Protein AF-A0A452ZAL5-F1 (afdb_monomer)

Nearest PDB structures (foldseek):
  8s09-assembly1_C  TM=8.452E-01  e=5.138E-05  Homo sapiens
  8s0d-assembly1_4  TM=8.419E-01  e=4.332E-05  Homo sapiens
  8q6p-assembly1_4  TM=7.935E-01  e=5.439E-05  Xenopus laevis
  8w0f-assembly1_C  TM=7.880E-01  e=1.514E-04  Homo sapiens
  7pmk-assembly1_2  TM=7.334E-01  e=9.606E-05  Saccharomyces cerevisiae

Mean predicted aligned error: 14.28 Å

Structure (mmCIF, N/CA/C/O backbone):
data_AF-A0A452ZAL5-F1
#
_entry.id   AF-A0A452ZAL5-F1
#
loop_
_atom_site.group_PDB
_atom_site.id
_atom_site.type_symbol
_atom_site.label_atom_id
_atom_site.label_alt_id
_atom_site.label_comp_id
_atom_site.label_asym_id
_atom_site.label_entity_id
_atom_site.label_seq_id
_atom_site.pdbx_PDB_ins_code
_atom_site.Cartn_x
_atom_site.Cartn_y
_atom_site.Cartn_z
_atom_site.occupancy
_atom_site.B_iso_or_equiv
_atom_site.auth_seq_id
_atom_site.auth_comp_id
_atom_site.auth_asym_id
_atom_site.auth_atom_id
_atom_site.pdbx_PDB_model_num
ATOM 1 N N . PRO A 1 1 ? 43.430 -22.433 17.961 1.00 34.75 1 PRO A N 1
ATOM 2 C CA . PRO A 1 1 ? 42.795 -21.387 17.124 1.00 34.75 1 PRO A CA 1
ATOM 3 C C . PRO A 1 1 ? 41.267 -21.477 17.227 1.00 34.75 1 PRO A C 1
ATOM 5 O O . PRO A 1 1 ? 40.642 -22.329 16.605 1.00 34.75 1 PRO A O 1
ATOM 8 N N . GLN A 1 2 ? 40.691 -20.657 18.104 1.00 31.36 2 GLN A N 1
ATOM 9 C CA . GLN A 1 2 ? 39.247 -20.532 18.281 1.00 31.36 2 GLN A CA 1
ATOM 10 C C . GLN A 1 2 ? 38.710 -19.639 17.156 1.00 31.36 2 GLN A C 1
ATOM 12 O O . GLN A 1 2 ? 39.003 -18.446 17.121 1.00 31.36 2 GLN A O 1
ATOM 17 N N . PHE A 1 3 ? 37.973 -20.221 16.208 1.00 30.47 3 PHE A N 1
ATOM 18 C CA . PHE A 1 3 ? 37.238 -19.456 15.204 1.00 30.47 3 PHE A CA 1
ATOM 19 C C . PHE A 1 3 ? 35.949 -18.934 15.841 1.00 30.47 3 PHE A C 1
ATOM 21 O O . PHE A 1 3 ? 34.964 -19.654 15.984 1.00 30.47 3 PHE A O 1
ATOM 28 N N . ASN A 1 4 ? 35.989 -17.672 16.262 1.00 35.06 4 ASN A N 1
ATOM 29 C CA . ASN A 1 4 ? 34.835 -16.918 16.727 1.00 35.06 4 ASN A CA 1
ATOM 30 C C . ASN A 1 4 ? 33.986 -16.501 15.512 1.00 35.06 4 ASN A C 1
ATOM 32 O O . ASN A 1 4 ? 34.175 -15.429 14.942 1.00 35.06 4 ASN A O 1
ATOM 36 N N . GLY A 1 5 ? 33.093 -17.388 15.075 1.00 33.12 5 GLY A N 1
ATOM 37 C CA . GLY A 1 5 ? 32.142 -17.158 13.987 1.00 33.12 5 GLY A CA 1
ATOM 38 C C . GLY A 1 5 ? 30.848 -16.510 14.471 1.00 33.12 5 GLY A C 1
ATOM 39 O O . GLY A 1 5 ? 29.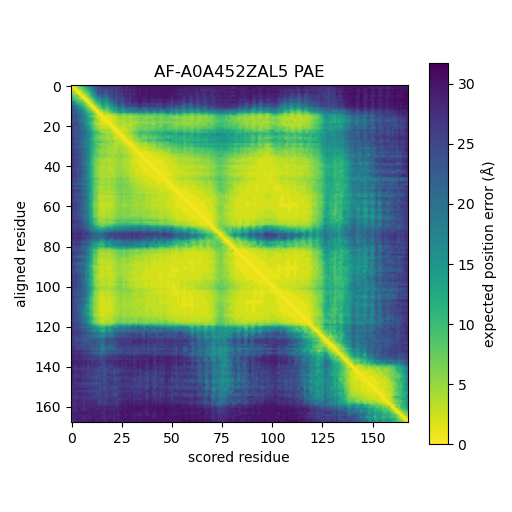773 -17.060 14.257 1.00 33.12 5 GLY A O 1
ATOM 40 N N . SER A 1 6 ? 30.938 -15.350 15.127 1.00 33.44 6 SER A N 1
ATOM 41 C CA . SER A 1 6 ? 29.786 -14.462 15.315 1.00 33.44 6 SER A CA 1
ATOM 42 C C . SER A 1 6 ? 29.477 -13.782 13.979 1.00 33.44 6 SER A C 1
ATOM 44 O O . SER A 1 6 ? 29.845 -12.631 13.742 1.00 33.44 6 SER A O 1
ATOM 46 N N . MET A 1 7 ? 28.839 -14.510 13.062 1.00 31.98 7 MET A N 1
ATOM 47 C CA . MET A 1 7 ? 28.130 -13.877 11.957 1.00 31.98 7 MET A CA 1
ATOM 48 C C . MET A 1 7 ? 26.757 -13.503 12.498 1.00 31.98 7 MET A C 1
ATOM 50 O O . MET A 1 7 ? 25.793 -14.259 12.399 1.00 31.98 7 MET A O 1
ATOM 54 N N . GLY A 1 8 ? 26.719 -12.357 13.179 1.00 31.08 8 GLY A N 1
ATOM 55 C CA . GLY A 1 8 ? 25.480 -11.749 13.623 1.00 31.08 8 GLY A CA 1
ATOM 56 C C . GLY A 1 8 ? 24.550 -11.626 12.425 1.00 31.08 8 GLY A C 1
ATOM 57 O O . GLY A 1 8 ? 24.812 -10.855 11.503 1.00 31.08 8 GLY A O 1
ATOM 58 N N . ILE A 1 9 ? 23.465 -12.398 12.441 1.00 40.97 9 ILE A N 1
ATOM 59 C CA . ILE A 1 9 ? 22.262 -12.083 11.684 1.00 40.97 9 ILE A CA 1
ATOM 60 C C . ILE A 1 9 ? 21.795 -10.757 12.277 1.00 40.97 9 ILE A C 1
ATOM 62 O O . ILE A 1 9 ? 21.089 -10.723 13.282 1.00 40.97 9 ILE A O 1
ATOM 66 N N . GLY A 1 10 ? 22.299 -9.658 11.717 1.00 33.78 10 GLY A N 1
ATOM 67 C CA . GLY A 1 10 ? 21.811 -8.323 11.996 1.00 33.78 10 GLY A CA 1
ATOM 68 C C . GLY A 1 10 ? 20.370 -8.280 11.525 1.00 33.78 10 GLY A C 1
ATOM 69 O O . GLY A 1 10 ? 20.094 -8.059 10.348 1.00 33.78 10 GLY A O 1
ATOM 70 N N . ILE A 1 11 ? 19.448 -8.580 12.433 1.00 46.91 11 ILE A N 1
ATOM 71 C CA . ILE A 1 11 ? 18.039 -8.278 12.259 1.00 46.91 11 ILE A CA 1
ATOM 72 C C . ILE A 1 11 ? 17.987 -6.752 12.254 1.00 46.91 11 ILE A C 1
ATOM 74 O O . ILE A 1 11 ? 17.995 -6.130 13.311 1.00 46.91 11 ILE A O 1
ATOM 78 N N . ASP A 1 12 ? 18.023 -6.141 11.068 1.00 54.72 12 ASP A N 1
ATOM 79 C CA . ASP A 1 12 ? 17.727 -4.719 10.926 1.00 54.72 12 ASP A CA 1
ATOM 80 C C . ASP A 1 12 ? 16.352 -4.495 11.565 1.00 54.72 12 ASP A C 1
ATOM 82 O O . ASP A 1 12 ? 15.331 -4.938 11.030 1.00 54.72 12 ASP A O 1
ATOM 86 N N . GLU A 1 13 ? 16.308 -3.824 12.719 1.00 56.88 13 GLU A N 1
ATOM 87 C CA . GLU A 1 13 ? 15.061 -3.514 13.438 1.00 56.88 13 GLU A CA 1
ATOM 88 C C . GLU A 1 13 ? 14.077 -2.716 12.561 1.00 56.88 13 GLU A C 1
ATOM 90 O O . GLU A 1 13 ? 12.873 -2.698 12.806 1.00 56.88 13 GLU A O 1
ATOM 95 N N . LYS A 1 14 ? 14.585 -2.093 11.490 1.00 66.00 14 LYS A N 1
ATOM 96 C CA . LYS A 1 14 ? 13.808 -1.346 10.496 1.00 66.00 14 LYS A CA 1
ATOM 97 C C . LYS A 1 14 ? 13.091 -2.232 9.471 1.00 66.00 14 LYS A C 1
ATOM 99 O O . LYS A 1 14 ? 12.101 -1.781 8.889 1.00 66.00 14 LYS A O 1
ATOM 104 N N . LYS A 1 15 ? 13.540 -3.473 9.249 1.00 82.06 15 LYS A N 1
ATOM 105 C CA . LYS A 1 15 ? 12.907 -4.382 8.280 1.00 82.06 15 LYS A CA 1
ATOM 106 C C . LYS A 1 15 ?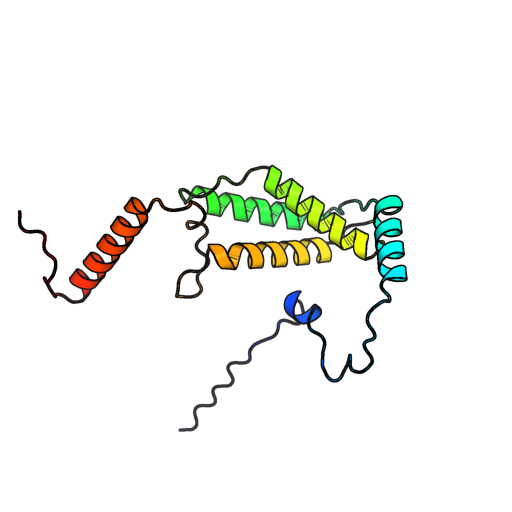 11.505 -4.774 8.733 1.00 82.06 15 LYS A C 1
ATOM 108 O O . LYS A 1 15 ? 11.251 -5.026 9.914 1.00 82.06 15 LYS A O 1
ATOM 113 N N . LEU A 1 16 ? 10.578 -4.812 7.787 1.00 84.94 16 LEU A N 1
ATOM 114 C CA . LEU A 1 16 ? 9.194 -5.212 7.996 1.00 84.94 16 LEU A CA 1
ATOM 115 C C . LEU A 1 16 ? 9.109 -6.635 8.545 1.00 84.94 16 LEU A C 1
ATOM 117 O O . LEU A 1 16 ? 8.360 -6.869 9.490 1.00 84.94 16 LEU A O 1
ATOM 121 N N . ALA A 1 17 ? 9.915 -7.563 8.023 1.00 85.94 17 ALA A N 1
ATOM 122 C CA . ALA A 1 17 ? 9.924 -8.947 8.501 1.00 85.94 17 ALA A CA 1
ATOM 123 C C . ALA A 1 17 ? 10.216 -9.049 10.010 1.00 85.94 17 ALA A C 1
ATOM 125 O O . ALA A 1 17 ? 9.611 -9.861 10.707 1.00 85.94 17 ALA A O 1
ATOM 126 N N . SER A 1 18 ? 11.109 -8.200 10.522 1.00 85.12 18 SER A N 1
ATOM 127 C CA . SER A 1 18 ? 11.446 -8.121 11.945 1.00 85.12 18 SER A CA 1
ATOM 128 C C . SER A 1 18 ? 10.270 -7.600 12.773 1.00 85.12 18 SER A C 1
ATOM 130 O O . SER A 1 18 ? 9.967 -8.160 13.822 1.00 85.12 18 SER A O 1
ATOM 132 N N . ARG A 1 19 ? 9.576 -6.566 12.276 1.00 86.44 19 ARG A N 1
ATOM 133 C CA . ARG A 1 19 ? 8.415 -5.940 12.938 1.00 86.44 19 ARG A CA 1
ATOM 134 C C . ARG A 1 19 ? 7.167 -6.824 12.962 1.00 86.44 19 ARG A C 1
ATOM 136 O O . ARG A 1 19 ? 6.330 -6.653 13.838 1.00 86.44 19 ARG A O 1
ATOM 143 N N . LEU A 1 20 ? 7.025 -7.738 12.002 1.00 85.56 20 LEU A N 1
ATOM 144 C CA . LEU A 1 20 ? 5.876 -8.645 11.910 1.00 85.56 20 LEU A CA 1
ATOM 145 C C . LEU A 1 20 ? 6.016 -9.908 12.774 1.00 85.56 20 LEU A C 1
ATOM 147 O O . LEU A 1 20 ? 5.041 -10.639 12.947 1.00 85.56 20 LEU A O 1
ATOM 151 N N . ARG A 1 21 ? 7.213 -10.205 13.290 1.00 87.31 21 ARG A N 1
ATOM 152 C CA . ARG A 1 21 ? 7.446 -11.391 14.122 1.00 87.31 21 ARG A CA 1
ATOM 153 C C . ARG A 1 21 ? 6.978 -11.139 15.550 1.00 87.31 21 ARG A C 1
ATOM 155 O O . ARG A 1 21 ? 7.413 -10.184 16.181 1.00 87.31 21 ARG A O 1
ATOM 162 N N . LEU A 1 22 ? 6.159 -12.054 16.066 1.00 86.00 22 LEU A N 1
ATOM 163 C CA . LEU A 1 22 ? 5.812 -12.089 17.484 1.00 86.00 22 LEU A CA 1
ATOM 164 C C . LEU A 1 22 ? 7.050 -12.463 18.301 1.00 86.00 22 LEU A C 1
ATOM 166 O O . LEU A 1 22 ? 7.725 -13.458 18.012 1.00 86.00 22 LEU A O 1
ATOM 170 N N . HIS A 1 23 ? 7.343 -11.672 19.325 1.00 85.62 23 HIS A N 1
ATOM 171 C CA . HIS A 1 23 ? 8.429 -11.937 20.248 1.00 85.62 23 HIS A CA 1
ATOM 172 C C . HIS A 1 23 ? 7.911 -12.770 21.433 1.00 85.62 23 HIS A C 1
ATOM 174 O O . HIS A 1 23 ? 7.039 -12.292 22.162 1.00 85.62 23 HIS A O 1
ATOM 180 N N . PRO A 1 24 ? 8.478 -13.962 21.708 1.00 82.56 24 PRO A N 1
ATOM 181 C CA . PRO A 1 24 ? 7.962 -14.885 22.727 1.00 82.56 24 PRO A CA 1
ATOM 182 C C . PRO A 1 24 ? 7.783 -14.263 24.117 1.00 82.56 24 PRO A C 1
ATOM 184 O O . PRO A 1 24 ? 6.846 -14.602 24.832 1.00 82.56 24 PRO A O 1
ATOM 187 N N . GLU A 1 25 ? 8.676 -13.342 24.496 1.00 83.50 25 GLU A N 1
ATOM 188 C CA . GLU A 1 25 ? 8.616 -12.680 25.806 1.00 83.50 25 GLU A CA 1
ATOM 189 C C . GLU A 1 25 ? 7.791 -11.388 25.832 1.00 83.50 25 GLU A C 1
ATOM 191 O O . GLU A 1 25 ? 7.204 -11.080 26.864 1.00 83.50 25 GLU A O 1
ATOM 196 N N . LYS A 1 26 ? 7.734 -10.623 24.730 1.00 83.06 26 LYS A N 1
ATOM 197 C CA . LYS A 1 26 ? 7.023 -9.328 24.718 1.00 83.06 26 LYS A CA 1
ATOM 198 C C . LYS A 1 26 ? 5.541 -9.505 24.401 1.00 83.06 26 LYS A C 1
ATOM 200 O O . LYS A 1 26 ? 4.721 -8.760 24.919 1.00 83.06 26 LYS A O 1
ATOM 205 N N . ASP A 1 27 ? 5.213 -10.527 23.614 1.00 86.00 27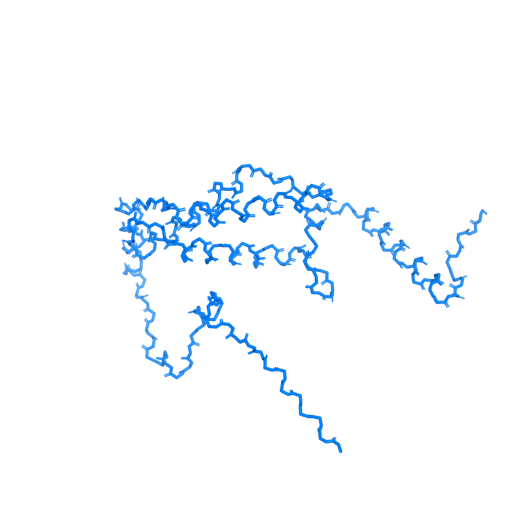 ASP A N 1
ATOM 206 C CA . ASP A 1 27 ? 3.868 -10.791 23.105 1.00 86.00 27 ASP A CA 1
ATOM 207 C C . ASP A 1 27 ? 3.232 -12.025 23.764 1.00 86.00 27 ASP A C 1
ATOM 209 O O . ASP A 1 27 ? 2.360 -12.672 23.187 1.00 86.00 27 ASP A O 1
ATOM 213 N N . ARG A 1 28 ? 3.663 -12.380 24.984 1.00 84.94 28 ARG A N 1
ATOM 214 C CA . ARG A 1 28 ? 3.156 -13.558 25.711 1.00 84.94 28 ARG A CA 1
ATOM 215 C C . ARG A 1 28 ? 1.638 -13.519 25.908 1.00 84.94 28 ARG A C 1
ATOM 217 O O . ARG A 1 28 ? 0.986 -14.558 25.855 1.00 84.94 28 ARG A O 1
ATOM 224 N N . ASP A 1 29 ? 1.099 -12.320 26.095 1.00 87.75 29 ASP A N 1
ATOM 225 C CA . ASP A 1 29 ? -0.325 -12.075 26.323 1.00 87.75 29 ASP A CA 1
ATOM 226 C C . ASP A 1 29 ? -1.061 -11.680 25.030 1.00 87.75 29 ASP A C 1
ATOM 228 O O . ASP A 1 29 ? -2.140 -11.087 25.074 1.00 87.75 29 ASP A O 1
ATOM 232 N N . PHE A 1 30 ? -0.486 -11.977 23.857 1.00 87.94 30 PHE A N 1
ATOM 233 C CA . PHE A 1 30 ? -1.131 -11.705 22.579 1.00 87.94 30 PHE A CA 1
ATOM 234 C C . PHE A 1 30 ? -2.428 -12.509 22.446 1.00 87.94 30 PHE A C 1
ATOM 236 O O . PHE A 1 30 ? -2.427 -13.736 22.336 1.00 87.94 30 PHE A O 1
ATOM 243 N N . VAL A 1 31 ? -3.552 -11.795 22.406 1.00 88.88 31 VAL A N 1
ATOM 244 C CA . VAL A 1 31 ? -4.872 -12.369 22.149 1.00 88.88 31 VAL A CA 1
ATOM 245 C C . VAL A 1 31 ? -5.305 -11.978 20.735 1.00 88.88 31 VAL A C 1
ATOM 247 O O . VAL A 1 31 ? -5.450 -10.784 20.455 1.00 88.88 31 VAL A O 1
ATOM 250 N N . PRO A 1 32 ? -5.540 -12.949 19.833 1.00 88.06 32 PRO A N 1
ATOM 251 C CA . PRO A 1 32 ? -6.056 -12.664 18.501 1.00 88.06 32 PRO A CA 1
ATOM 252 C C . PRO A 1 32 ? -7.390 -11.915 18.558 1.00 88.06 32 PRO A C 1
ATOM 254 O O . PRO A 1 32 ? -8.246 -12.204 19.399 1.00 88.06 32 PRO A O 1
ATOM 257 N N . LEU A 1 33 ? -7.600 -10.982 17.625 1.00 90.06 33 LEU A N 1
ATOM 258 C CA . LEU A 1 33 ? -8.876 -10.277 17.535 1.00 90.06 33 LEU A CA 1
ATOM 259 C C . LEU A 1 33 ? -10.023 -11.270 17.270 1.00 90.06 33 LEU A C 1
ATOM 261 O O . LEU A 1 33 ? -9.917 -12.090 16.353 1.00 90.06 33 LEU A O 1
ATOM 265 N N . PRO A 1 34 ? -11.155 -11.157 17.992 1.00 95.31 34 PRO A N 1
ATOM 266 C CA . PRO A 1 34 ? -12.338 -11.953 17.704 1.00 95.31 34 PRO A CA 1
ATOM 267 C C . PRO A 1 34 ? -12.813 -11.754 16.261 1.00 95.31 34 PRO A C 1
ATOM 269 O O . PRO A 1 34 ? -12.913 -10.623 15.777 1.00 95.31 34 PRO A O 1
ATOM 272 N N . GLU A 1 35 ? -13.194 -12.842 15.592 1.00 95.12 35 GLU A N 1
ATOM 273 C CA . GLU A 1 35 ? -13.647 -12.813 14.195 1.00 95.12 35 GLU A CA 1
ATOM 274 C C . GLU A 1 35 ? -14.769 -11.784 13.921 1.00 95.12 35 GLU A C 1
ATOM 276 O O . GLU A 1 35 ? -14.664 -11.037 12.939 1.00 95.12 35 GLU A O 1
ATOM 281 N N . PRO A 1 36 ? -15.818 -11.652 14.765 1.00 96.19 36 PRO A N 1
ATOM 282 C CA . PRO A 1 36 ? -16.879 -10.676 14.517 1.00 96.19 36 PRO A CA 1
ATOM 283 C C . PRO A 1 36 ? -16.374 -9.230 14.539 1.00 96.19 36 PRO A C 1
ATOM 285 O O . PRO A 1 36 ? -16.879 -8.384 13.797 1.00 96.19 36 PRO A O 1
ATOM 288 N N . LEU A 1 37 ? -15.377 -8.943 15.382 1.00 95.25 37 LEU A N 1
ATOM 289 C CA . LEU A 1 37 ? -14.764 -7.624 15.478 1.00 95.25 37 LEU A CA 1
ATOM 290 C C . LEU A 1 37 ? -13.883 -7.351 14.258 1.00 95.25 37 LEU A C 1
ATOM 292 O O . LEU A 1 37 ? -13.999 -6.283 13.662 1.00 95.25 37 LEU A O 1
ATOM 296 N N . LEU A 1 38 ? -13.083 -8.332 13.832 1.00 95.19 38 LEU A N 1
ATOM 297 C CA . LEU A 1 38 ? -12.239 -8.221 12.642 1.00 95.19 38 LEU A CA 1
ATOM 298 C C . LEU A 1 38 ? -13.067 -7.924 11.381 1.00 95.19 38 LEU A C 1
ATOM 300 O O . LEU A 1 38 ? -12.728 -7.027 10.609 1.00 95.19 38 LEU A O 1
ATOM 304 N N . ARG A 1 39 ? -14.202 -8.614 11.194 1.00 95.69 39 ARG A N 1
ATOM 305 C CA . ARG A 1 39 ? -15.115 -8.353 10.065 1.00 95.69 39 ARG A CA 1
ATOM 306 C C . ARG A 1 39 ? -15.665 -6.923 10.090 1.00 95.69 39 ARG A C 1
ATOM 308 O O . ARG A 1 39 ? -15.666 -6.252 9.057 1.00 95.69 39 ARG A O 1
ATOM 315 N N . LYS A 1 40 ? -16.099 -6.439 11.263 1.00 96.69 40 LYS A N 1
ATOM 316 C CA . LYS A 1 40 ? -16.571 -5.053 11.437 1.00 96.69 40 LYS A CA 1
ATOM 317 C C . LYS A 1 40 ? -15.461 -4.042 11.148 1.00 96.69 40 LYS A C 1
ATOM 319 O O . LYS A 1 40 ? -15.710 -3.073 10.438 1.00 96.69 40 LYS A O 1
ATOM 324 N N . TYR A 1 41 ? -14.249 -4.302 11.632 1.00 96.12 41 TYR A N 1
ATOM 325 C CA . TYR A 1 41 ? -13.079 -3.454 11.418 1.00 96.12 41 TYR A CA 1
ATOM 326 C C . TYR A 1 41 ? -12.751 -3.297 9.930 1.00 96.12 41 TYR A C 1
ATOM 328 O O . TYR A 1 41 ? -12.670 -2.180 9.423 1.00 96.12 41 TYR A O 1
ATOM 336 N N . ILE A 1 42 ? -12.658 -4.414 9.200 1.00 95.38 42 ILE A N 1
ATOM 337 C CA . ILE A 1 42 ? -12.389 -4.408 7.755 1.00 95.38 42 ILE A CA 1
ATOM 338 C C . ILE A 1 42 ? -13.492 -3.653 7.002 1.00 95.38 42 ILE A C 1
ATOM 340 O O . ILE A 1 42 ? -13.198 -2.852 6.112 1.00 95.38 42 ILE A O 1
ATOM 344 N N . SER A 1 43 ? -14.763 -3.884 7.352 1.00 96.69 43 SER A N 1
ATOM 345 C CA . SER A 1 43 ? -15.894 -3.188 6.728 1.00 96.69 43 SER A CA 1
ATOM 346 C C . SER A 1 43 ? -15.838 -1.677 6.963 1.00 96.69 43 SER A C 1
ATOM 348 O O . SER A 1 43 ? -16.086 -0.904 6.036 1.00 96.69 43 SER A O 1
ATOM 350 N N . TYR A 1 44 ? -15.500 -1.258 8.183 1.00 97.00 44 TYR A N 1
ATOM 351 C CA . TYR A 1 44 ? -15.360 0.149 8.543 1.00 97.00 44 TYR A CA 1
ATOM 352 C C . TYR A 1 44 ? -14.213 0.805 7.764 1.00 97.00 44 TYR A C 1
ATOM 354 O O . TYR A 1 44 ? -14.438 1.772 7.037 1.00 97.00 44 TYR A O 1
ATOM 362 N N . ALA A 1 45 ? -13.015 0.217 7.811 1.00 96.69 45 ALA A N 1
ATOM 363 C CA . ALA A 1 45 ? -11.834 0.732 7.123 1.00 96.69 45 ALA A CA 1
ATOM 364 C C . ALA A 1 45 ? -12.064 0.900 5.609 1.00 96.69 45 ALA A C 1
ATOM 366 O O . ALA A 1 45 ? -11.667 1.897 5.016 1.00 96.69 45 ALA A O 1
ATOM 367 N N . ARG A 1 46 ? -12.756 -0.051 4.966 1.00 94.00 46 ARG A N 1
ATOM 368 C CA . ARG A 1 46 ? -13.077 0.023 3.529 1.00 94.00 46 ARG A CA 1
ATOM 369 C C . ARG A 1 46 ? -14.090 1.107 3.171 1.00 94.00 46 ARG A C 1
ATOM 371 O O . ARG A 1 46 ? -14.036 1.598 2.049 1.00 94.00 46 ARG A O 1
ATOM 378 N N . SER A 1 47 ? -15.016 1.421 4.073 1.00 95.94 47 SER A N 1
ATOM 379 C CA . SER A 1 47 ? -16.133 2.331 3.785 1.00 95.94 47 SER A CA 1
ATOM 380 C C . SER A 1 47 ? -15.799 3.784 4.108 1.00 95.94 47 SER A C 1
ATOM 382 O O . SER A 1 47 ? -16.274 4.679 3.419 1.00 95.94 47 SER A O 1
ATOM 384 N N . TYR A 1 48 ? -14.987 4.010 5.144 1.00 96.12 48 TYR A N 1
ATOM 385 C CA . TYR A 1 48 ? -14.766 5.346 5.702 1.00 96.12 48 TYR A CA 1
ATOM 386 C C . TYR A 1 48 ? -13.349 5.883 5.499 1.00 96.12 48 TYR A C 1
ATOM 388 O O . TYR A 1 48 ? -13.139 7.075 5.678 1.00 96.12 48 TYR A O 1
ATOM 396 N N . VAL A 1 49 ? -12.379 5.044 5.116 1.00 96.75 49 VAL A N 1
ATOM 397 C CA . VAL A 1 49 ? -10.975 5.461 5.012 1.00 96.75 49 VAL A CA 1
ATOM 398 C C . VAL A 1 49 ? -10.496 5.387 3.564 1.00 96.75 49 VAL A C 1
ATOM 400 O O . VAL A 1 49 ? -10.301 4.312 2.981 1.00 96.75 49 VAL A O 1
ATOM 403 N N . THR A 1 50 ? -10.263 6.564 2.987 1.00 95.56 50 THR A N 1
ATOM 404 C CA . THR A 1 50 ? -9.696 6.755 1.646 1.00 95.56 50 THR A CA 1
ATOM 405 C C . THR A 1 50 ? -8.371 7.511 1.752 1.00 95.56 50 THR A C 1
ATOM 407 O O . THR A 1 50 ? -8.374 8.741 1.653 1.00 95.56 50 THR A O 1
ATOM 410 N N . PRO A 1 51 ? -7.249 6.804 1.988 1.00 96.75 51 PRO A N 1
ATOM 411 C CA . PRO A 1 51 ? -5.967 7.447 2.223 1.00 96.75 51 PRO A CA 1
ATOM 412 C C . PRO A 1 51 ? -5.480 8.210 0.994 1.00 96.75 51 PRO A C 1
ATOM 414 O O . PRO A 1 51 ? -5.660 7.753 -0.136 1.00 96.75 51 PRO A O 1
ATOM 417 N N . ARG A 1 52 ? -4.823 9.347 1.212 1.00 96.38 52 ARG A N 1
ATOM 418 C CA . ARG A 1 52 ? -4.130 10.110 0.171 1.00 96.38 52 ARG A CA 1
ATOM 419 C C . ARG A 1 52 ? -2.634 9.859 0.253 1.00 96.38 52 ARG A C 1
ATOM 421 O O . ARG A 1 52 ? -2.065 9.799 1.339 1.00 96.38 52 ARG A O 1
ATOM 428 N N . VAL A 1 53 ? -1.993 9.708 -0.900 1.00 95.94 53 VAL A N 1
ATOM 429 C CA . VAL A 1 53 ? -0.547 9.497 -0.956 1.00 95.94 53 VAL A CA 1
ATOM 430 C C . VAL A 1 53 ? 0.175 10.804 -0.651 1.00 95.94 53 VAL A C 1
ATOM 432 O O . VAL A 1 53 ? -0.024 11.789 -1.360 1.00 95.94 53 VAL A O 1
ATOM 435 N N . SER A 1 54 ? 1.008 10.802 0.389 1.00 97.19 54 SER A N 1
ATOM 436 C CA . SER A 1 54 ? 1.873 11.938 0.707 1.00 97.19 54 SER A CA 1
ATOM 437 C C . SER A 1 54 ? 3.008 12.074 -0.313 1.00 97.19 54 SER A C 1
ATOM 439 O O . SER A 1 54 ? 3.438 11.095 -0.932 1.00 97.19 54 SER A O 1
ATOM 441 N N . GLU A 1 55 ? 3.540 13.285 -0.465 1.00 96.50 55 GLU A N 1
ATOM 442 C CA . GLU A 1 55 ? 4.702 13.536 -1.324 1.00 96.50 55 GLU A CA 1
ATOM 443 C C . GLU A 1 55 ? 5.916 12.637 -0.995 1.00 96.50 55 GLU A C 1
ATOM 445 O O . GLU A 1 55 ? 6.449 12.015 -1.921 1.00 96.50 55 GLU A O 1
ATOM 450 N N . PRO A 1 56 ? 6.347 12.468 0.278 1.00 96.56 56 PRO A N 1
ATOM 451 C CA . PRO A 1 56 ? 7.482 11.594 0.581 1.00 96.56 56 PRO A CA 1
ATOM 452 C C . PRO A 1 56 ? 7.216 10.130 0.199 1.00 96.56 56 PRO A C 1
ATOM 454 O O . PRO A 1 56 ? 8.097 9.473 -0.360 1.00 96.56 56 PRO A O 1
ATOM 457 N N . ALA A 1 57 ? 5.992 9.627 0.393 1.00 96.06 57 ALA A N 1
ATOM 458 C CA . ALA A 1 57 ? 5.621 8.286 -0.059 1.00 96.06 57 ALA A CA 1
ATOM 459 C C . ALA A 1 57 ? 5.687 8.161 -1.593 1.00 96.06 57 ALA A C 1
ATOM 461 O O . ALA A 1 57 ? 6.234 7.189 -2.122 1.00 96.06 57 ALA A O 1
ATOM 462 N N . ALA A 1 58 ? 5.190 9.161 -2.326 1.00 95.25 58 ALA A N 1
ATOM 463 C CA . ALA A 1 58 ? 5.214 9.172 -3.788 1.00 95.25 58 ALA A CA 1
ATOM 464 C C . ALA A 1 58 ? 6.644 9.138 -4.355 1.00 95.25 58 ALA A C 1
ATOM 466 O O . ALA A 1 58 ? 6.896 8.460 -5.360 1.00 95.25 58 AL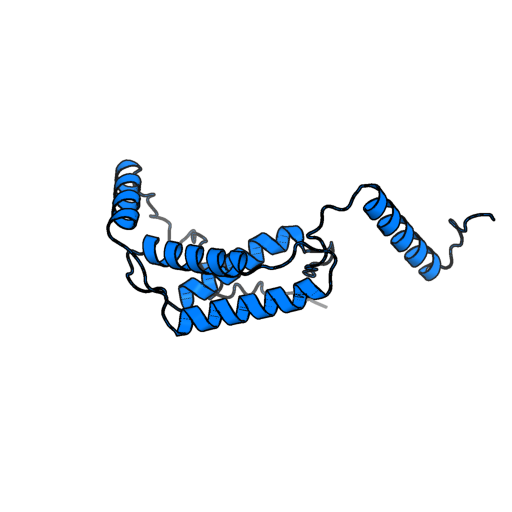A A O 1
ATOM 467 N N . VAL A 1 59 ? 7.591 9.829 -3.709 1.00 96.81 59 VAL A N 1
ATOM 468 C CA . VAL A 1 59 ? 9.014 9.816 -4.087 1.00 96.81 59 VAL A CA 1
ATOM 469 C C . VAL A 1 59 ? 9.602 8.408 -3.967 1.00 96.81 59 VAL A C 1
ATOM 471 O O . VAL A 1 59 ? 10.247 7.939 -4.911 1.00 96.81 59 VAL A O 1
ATOM 474 N N . VAL A 1 60 ? 9.342 7.708 -2.858 1.00 95.50 60 VAL A N 1
ATOM 475 C CA . VAL A 1 60 ? 9.827 6.334 -2.630 1.00 95.50 60 VAL A CA 1
ATOM 476 C C . VAL A 1 60 ? 9.285 5.376 -3.690 1.00 95.50 60 VAL A C 1
ATOM 478 O O . VAL A 1 60 ? 10.064 4.689 -4.360 1.00 95.50 60 VAL A O 1
ATOM 481 N N . LEU A 1 61 ? 7.966 5.376 -3.908 1.00 94.00 61 LEU A N 1
ATOM 482 C CA . LEU A 1 61 ? 7.313 4.482 -4.872 1.00 94.00 61 LEU A CA 1
ATOM 483 C C . LEU A 1 61 ? 7.812 4.727 -6.303 1.00 94.00 61 LEU A C 1
ATOM 485 O O . LEU A 1 61 ? 8.098 3.781 -7.043 1.00 94.00 61 LEU A O 1
ATOM 489 N N . ARG A 1 62 ? 7.981 5.998 -6.689 1.00 93.62 62 ARG A N 1
ATOM 490 C CA . ARG A 1 62 ? 8.506 6.379 -8.007 1.00 93.62 62 ARG A CA 1
ATOM 491 C C . ARG A 1 62 ? 9.951 5.929 -8.189 1.00 93.62 62 ARG A C 1
ATOM 493 O O . ARG A 1 62 ? 10.283 5.364 -9.232 1.00 93.62 62 ARG A O 1
ATOM 500 N N . LYS A 1 63 ? 10.806 6.169 -7.191 1.00 92.44 63 LYS A N 1
ATOM 501 C CA . LYS A 1 63 ? 12.220 5.770 -7.221 1.00 92.44 63 LYS A CA 1
ATOM 502 C C . LYS A 1 63 ? 12.353 4.258 -7.387 1.00 92.44 63 LYS A C 1
ATOM 504 O O . LYS A 1 63 ? 13.130 3.808 -8.228 1.00 92.44 63 LYS A O 1
ATOM 509 N N . TYR A 1 64 ? 11.567 3.490 -6.634 1.00 90.00 64 TYR A N 1
ATOM 510 C CA . TYR A 1 64 ? 11.552 2.037 -6.742 1.00 90.00 64 TYR A CA 1
ATOM 511 C C . TYR A 1 64 ? 11.079 1.566 -8.124 1.00 90.00 64 TYR A C 1
ATOM 513 O O . TYR A 1 64 ? 11.763 0.771 -8.763 1.00 90.00 64 TYR A O 1
ATOM 521 N N . TYR A 1 65 ? 9.978 2.118 -8.642 1.00 88.75 65 TYR A N 1
ATOM 522 C CA . TYR A 1 65 ? 9.472 1.784 -9.978 1.00 88.75 65 TYR A CA 1
ATOM 523 C C . TYR A 1 65 ? 10.493 2.053 -11.094 1.00 88.75 65 TYR A C 1
ATOM 525 O O . TYR A 1 65 ? 10.677 1.215 -11.978 1.00 88.75 65 TYR A O 1
ATOM 533 N N . LEU A 1 66 ? 11.174 3.204 -11.063 1.00 88.38 66 LEU A N 1
ATOM 534 C CA . LEU A 1 66 ? 12.194 3.543 -12.061 1.00 88.38 66 LEU A CA 1
ATOM 535 C C . LEU A 1 66 ? 13.390 2.590 -11.997 1.00 88.38 66 LEU A C 1
ATOM 537 O O . LEU A 1 66 ? 13.873 2.153 -13.041 1.00 88.38 66 LEU A O 1
ATOM 541 N N . ASN A 1 67 ? 13.828 2.243 -10.785 1.00 84.88 67 ASN A N 1
ATOM 542 C CA . ASN A 1 67 ? 14.882 1.259 -10.572 1.00 84.88 67 ASN A CA 1
ATOM 543 C C . ASN A 1 67 ? 14.469 -0.107 -11.150 1.00 84.88 67 ASN A C 1
ATOM 545 O O . ASN A 1 67 ? 15.181 -0.673 -11.981 1.00 84.88 67 ASN A O 1
ATOM 549 N N . LEU A 1 68 ? 13.270 -0.576 -10.805 1.00 80.00 68 LEU A N 1
ATOM 550 C CA . LEU A 1 68 ? 12.724 -1.838 -11.290 1.00 80.00 68 LEU A CA 1
ATOM 551 C C . LEU A 1 68 ? 12.664 -1.862 -12.831 1.00 80.00 68 LEU A C 1
ATOM 553 O O . LEU A 1 68 ? 13.121 -2.813 -13.468 1.00 80.00 68 LEU A O 1
ATOM 557 N N . ARG A 1 69 ? 12.181 -0.774 -13.449 1.00 80.31 69 ARG A N 1
ATOM 558 C CA . ARG A 1 69 ? 12.094 -0.629 -14.910 1.00 80.31 69 ARG A CA 1
ATOM 559 C C . ARG A 1 69 ? 13.465 -0.691 -15.589 1.00 80.31 69 ARG A C 1
ATOM 561 O O . ARG A 1 69 ? 13.582 -1.368 -16.608 1.00 80.31 69 ARG A O 1
ATOM 568 N N . ALA A 1 70 ? 14.485 -0.042 -15.026 1.00 78.31 70 ALA A N 1
ATOM 569 C CA . ALA A 1 70 ? 15.846 -0.062 -15.568 1.00 78.31 70 ALA A CA 1
ATOM 570 C C . ALA A 1 70 ? 16.471 -1.470 -15.564 1.00 78.31 70 ALA A C 1
ATOM 572 O O . ALA A 1 70 ? 17.194 -1.830 -16.490 1.00 78.31 70 ALA A O 1
ATOM 573 N N . HIS A 1 71 ? 16.151 -2.292 -14.563 1.00 67.88 71 HIS A N 1
ATOM 574 C CA . HIS A 1 71 ? 16.632 -3.675 -14.496 1.00 67.88 71 HIS A CA 1
ATOM 575 C C . HIS A 1 71 ? 15.872 -4.599 -15.459 1.00 67.88 71 HIS A C 1
ATOM 577 O O . HIS A 1 71 ? 16.458 -5.524 -16.019 1.00 67.88 71 HIS A O 1
ATOM 583 N N . SER A 1 72 ? 14.590 -4.322 -15.728 1.00 61.94 72 SER A N 1
ATOM 584 C CA . SER A 1 72 ? 13.781 -5.136 -16.648 1.00 61.94 72 SER A CA 1
ATOM 585 C C . SER A 1 72 ? 14.199 -5.036 -18.116 1.00 61.94 72 SER A C 1
ATOM 587 O O . SER A 1 72 ? 14.087 -6.019 -18.842 1.00 61.94 72 SER A O 1
ATOM 589 N N . THR A 1 73 ? 14.734 -3.891 -18.557 1.00 55.16 73 THR A N 1
ATOM 590 C CA . THR A 1 73 ? 15.156 -3.669 -19.953 1.00 55.16 73 THR A CA 1
ATOM 591 C C . THR A 1 73 ? 16.353 -4.515 -20.386 1.00 55.16 73 THR A C 1
ATOM 593 O O . THR A 1 73 ? 16.613 -4.619 -21.579 1.00 55.16 73 THR A O 1
ATOM 596 N N . CYS A 1 74 ? 17.072 -5.124 -19.441 1.00 50.66 74 CYS A N 1
ATOM 597 C CA . CYS A 1 74 ? 18.237 -5.962 -19.724 1.00 50.66 74 CYS A CA 1
ATOM 598 C C . CYS A 1 74 ? 17.875 -7.440 -19.980 1.00 50.66 74 CYS A C 1
ATOM 600 O O . CYS A 1 74 ? 18.749 -8.238 -20.305 1.00 50.66 74 CYS A O 1
ATOM 602 N N . SER A 1 75 ? 16.605 -7.832 -19.820 1.00 49.38 75 SER A N 1
ATOM 603 C CA . SER A 1 75 ? 16.194 -9.238 -19.885 1.00 49.38 75 SER A CA 1
ATOM 604 C C . SER A 1 75 ? 14.926 -9.453 -20.709 1.00 49.38 75 SER A C 1
ATOM 606 O O . SER A 1 75 ? 14.033 -8.612 -20.691 1.00 49.38 75 SER A O 1
ATOM 608 N N . ASP A 1 76 ? 14.806 -10.629 -21.333 1.00 51.53 76 ASP A N 1
ATOM 609 C CA . ASP A 1 76 ? 13.601 -11.172 -22.003 1.00 51.53 76 ASP A CA 1
ATOM 610 C C . ASP A 1 76 ? 12.398 -11.400 -21.036 1.00 51.53 76 ASP A C 1
ATOM 612 O O . ASP A 1 76 ? 11.525 -12.237 -21.277 1.00 51.53 76 ASP A O 1
ATOM 616 N N . GLY A 1 77 ? 12.370 -10.708 -19.894 1.00 55.59 77 GLY A N 1
ATOM 617 C CA . GLY A 1 77 ? 11.366 -10.819 -18.843 1.00 55.59 77 GLY A CA 1
ATOM 618 C C . GLY A 1 77 ? 10.058 -10.079 -19.139 1.00 55.59 77 GLY A C 1
ATOM 619 O O . GLY A 1 77 ? 9.908 -9.370 -20.134 1.00 55.59 77 GLY A O 1
ATOM 620 N N . THR A 1 78 ? 9.080 -10.234 -18.242 1.00 58.47 78 THR A N 1
ATOM 621 C CA . THR A 1 78 ? 7.780 -9.551 -18.362 1.00 58.47 78 THR A CA 1
ATOM 622 C C . THR A 1 78 ? 7.984 -8.029 -18.318 1.00 58.47 78 THR A C 1
ATOM 624 O O . THR A 1 78 ? 8.575 -7.535 -17.354 1.00 58.47 78 THR A O 1
ATOM 627 N N . PRO A 1 79 ? 7.486 -7.258 -19.304 1.00 62.09 79 PRO A N 1
ATOM 628 C CA . PRO A 1 79 ? 7.719 -5.821 -19.356 1.00 62.09 79 PRO A CA 1
ATOM 629 C C . PRO A 1 79 ? 7.095 -5.115 -18.151 1.00 62.09 79 PRO A C 1
ATOM 631 O O . PRO A 1 79 ? 5.933 -5.337 -17.794 1.00 62.09 79 PRO A O 1
ATOM 634 N N . ILE A 1 80 ? 7.863 -4.216 -17.540 1.00 74.31 80 ILE A N 1
ATOM 635 C CA . ILE A 1 80 ? 7.389 -3.402 -16.423 1.00 74.31 80 ILE A CA 1
ATOM 636 C C . ILE A 1 80 ? 6.589 -2.231 -16.969 1.00 74.31 80 ILE A C 1
ATOM 638 O O . ILE A 1 80 ? 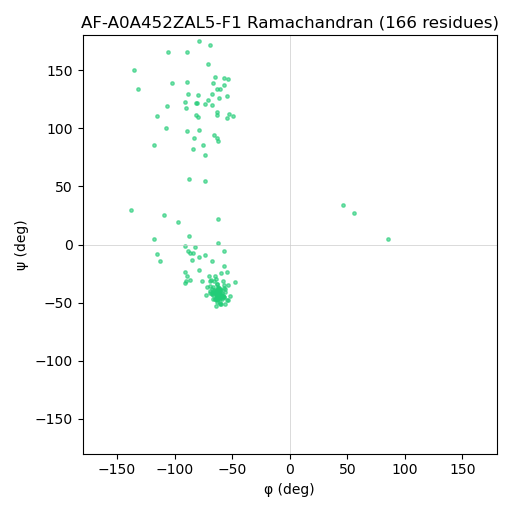7.115 -1.330 -17.624 1.00 74.31 80 ILE A O 1
ATOM 642 N N . THR A 1 81 ? 5.287 -2.275 -16.704 1.00 79.12 81 THR A N 1
ATOM 643 C CA . THR A 1 81 ? 4.311 -1.290 -17.170 1.00 79.12 81 THR A CA 1
ATOM 644 C C . THR A 1 81 ? 3.874 -0.370 -16.034 1.00 79.12 81 THR A C 1
ATOM 646 O O . THR A 1 81 ? 4.051 -0.684 -14.855 1.00 79.12 81 THR A O 1
ATOM 649 N N . ALA A 1 82 ? 3.227 0.747 -16.382 1.00 84.31 82 ALA A N 1
ATOM 650 C CA . ALA A 1 82 ? 2.637 1.680 -15.417 1.00 84.31 82 ALA A CA 1
ATOM 651 C C . ALA A 1 82 ? 1.659 1.004 -14.430 1.00 84.31 82 ALA A C 1
ATOM 653 O O . ALA A 1 82 ? 1.508 1.459 -13.300 1.00 84.31 82 ALA A O 1
ATOM 654 N N . ARG A 1 83 ? 1.084 -0.149 -14.801 1.00 86.12 83 ARG A N 1
ATOM 655 C CA . ARG A 1 83 ? 0.241 -0.976 -13.926 1.00 86.12 83 ARG A CA 1
ATOM 656 C C . ARG A 1 83 ? 0.956 -1.429 -12.651 1.00 86.12 83 ARG A C 1
ATOM 658 O O . ARG A 1 83 ? 0.311 -1.611 -11.620 1.00 86.12 83 ARG A O 1
ATOM 665 N N . GLN A 1 84 ? 2.275 -1.624 -12.708 1.00 85.50 84 GLN A N 1
ATOM 666 C CA . GLN A 1 84 ? 3.061 -1.982 -11.525 1.00 85.50 84 GLN A CA 1
ATOM 667 C C . GLN A 1 84 ? 3.132 -0.816 -10.541 1.00 85.50 84 GLN A C 1
ATOM 669 O O . GLN A 1 84 ? 2.955 -1.018 -9.345 1.00 85.50 84 GLN A O 1
ATOM 674 N N . LEU A 1 85 ? 3.286 0.414 -11.040 1.00 91.00 85 LEU A N 1
ATOM 675 C CA . LEU A 1 85 ? 3.234 1.606 -10.198 1.00 91.00 85 LEU A CA 1
ATOM 676 C C . LEU A 1 85 ? 1.851 1.778 -9.554 1.00 91.00 85 LEU A C 1
ATOM 678 O O . LEU A 1 85 ? 1.768 2.011 -8.353 1.00 91.00 85 LEU A O 1
ATOM 682 N N . GLU A 1 86 ? 0.769 1.590 -10.313 1.00 92.75 86 GLU A N 1
ATOM 683 C CA . GLU A 1 86 ? -0.592 1.610 -9.753 1.00 92.75 86 GLU A CA 1
ATOM 684 C C . GLU A 1 86 ? -0.786 0.540 -8.673 1.00 92.75 86 GLU A C 1
ATOM 686 O O . GLU A 1 86 ? -1.439 0.785 -7.660 1.00 92.75 86 GLU A O 1
ATOM 691 N N . SER A 1 87 ? -0.209 -0.647 -8.872 1.00 92.75 87 SER A N 1
ATOM 692 C CA . SER A 1 87 ? -0.285 -1.744 -7.903 1.00 92.75 87 SER A CA 1
ATOM 693 C C . SER A 1 87 ? 0.461 -1.399 -6.613 1.00 92.75 87 SER A C 1
ATOM 695 O O . SER A 1 87 ? -0.082 -1.602 -5.530 1.00 92.75 87 SER A O 1
ATOM 697 N N . LEU A 1 88 ? 1.654 -0.806 -6.718 1.00 93.31 88 LEU A N 1
ATOM 698 C CA . LEU A 1 88 ? 2.421 -0.313 -5.572 1.00 93.31 88 LEU A CA 1
ATOM 699 C C . LEU A 1 88 ? 1.651 0.758 -4.787 1.00 93.31 88 LEU A C 1
ATOM 701 O O . LEU A 1 88 ? 1.563 0.678 -3.564 1.00 93.31 88 LEU A O 1
ATOM 705 N N . VAL A 1 89 ? 1.038 1.720 -5.484 1.00 95.62 89 VAL A N 1
ATOM 706 C CA . VAL A 1 89 ? 0.206 2.758 -4.855 1.00 95.62 89 VAL A CA 1
ATOM 707 C C . VAL A 1 89 ? -0.980 2.136 -4.116 1.00 95.62 89 VAL A C 1
ATOM 709 O O . VAL A 1 89 ? -1.190 2.434 -2.944 1.00 95.62 89 VAL A O 1
ATOM 712 N N . ARG A 1 90 ? -1.704 1.201 -4.747 1.00 95.94 90 ARG A N 1
ATOM 713 C CA . ARG A 1 90 ? -2.838 0.505 -4.112 1.00 95.94 90 ARG A CA 1
ATOM 714 C C . ARG A 1 90 ? -2.433 -0.275 -2.864 1.00 95.94 90 ARG A C 1
ATOM 716 O O . ARG A 1 90 ? -3.199 -0.317 -1.904 1.00 95.94 90 ARG A O 1
ATOM 723 N N . LEU A 1 91 ? -1.258 -0.906 -2.871 1.00 95.56 91 LEU A N 1
ATOM 724 C CA . LEU A 1 91 ? -0.731 -1.607 -1.699 1.00 95.56 91 LEU A CA 1
ATOM 725 C C . LEU A 1 91 ? -0.393 -0.628 -0.566 1.00 95.56 91 LEU A C 1
ATOM 727 O O . LEU A 1 91 ? -0.722 -0.904 0.587 1.00 95.56 91 LEU A O 1
ATOM 731 N N . ALA A 1 92 ? 0.197 0.526 -0.886 1.00 96.75 92 ALA A N 1
ATOM 732 C CA . ALA A 1 92 ? 0.543 1.542 0.110 1.00 96.75 92 ALA A CA 1
ATOM 733 C C . ALA A 1 92 ? -0.712 2.175 0.734 1.00 96.75 92 ALA A C 1
ATOM 735 O O . ALA A 1 92 ? -0.808 2.303 1.956 1.00 96.75 92 ALA A O 1
ATOM 736 N N . GLU A 1 93 ? -1.727 2.464 -0.082 1.00 96.69 93 GLU A N 1
ATOM 737 C CA . GLU A 1 93 ? -3.049 2.886 0.392 1.00 96.69 93 GLU A CA 1
ATOM 738 C C . GLU A 1 93 ? -3.715 1.808 1.254 1.00 96.69 93 GLU A C 1
ATOM 740 O O . GLU A 1 93 ? -4.286 2.117 2.297 1.00 96.69 93 GLU A O 1
ATOM 745 N N . ALA A 1 94 ? -3.639 0.534 0.859 1.00 96.31 94 ALA A N 1
ATOM 746 C CA . ALA A 1 94 ? -4.201 -0.558 1.648 1.00 96.31 94 ALA A CA 1
ATOM 747 C C . ALA A 1 94 ? -3.534 -0.666 3.027 1.00 96.31 94 ALA A C 1
ATOM 749 O O . ALA A 1 94 ? -4.238 -0.877 4.016 1.00 96.31 94 ALA A O 1
ATOM 750 N N . ARG A 1 95 ? -2.212 -0.470 3.110 1.00 95.50 95 ARG A N 1
ATOM 751 C CA . ARG A 1 95 ? -1.487 -0.469 4.385 1.00 95.50 95 ARG A CA 1
ATOM 752 C C . ARG A 1 95 ? -1.943 0.671 5.297 1.00 95.50 95 ARG A C 1
ATOM 754 O O . ARG A 1 95 ? -2.318 0.406 6.434 1.00 95.50 95 ARG A O 1
ATOM 761 N N . ALA A 1 96 ? -2.007 1.901 4.785 1.00 96.56 96 ALA A N 1
ATOM 762 C CA . ALA A 1 96 ? -2.498 3.044 5.559 1.00 96.56 96 ALA A CA 1
ATOM 763 C C . ALA A 1 96 ? -3.971 2.876 5.982 1.00 96.56 96 ALA A C 1
ATOM 765 O O . ALA A 1 96 ? -4.348 3.223 7.101 1.00 96.56 96 ALA A O 1
ATOM 766 N N . ARG A 1 97 ? -4.799 2.273 5.116 1.00 96.38 97 ARG A N 1
ATOM 767 C CA . ARG A 1 97 ? -6.215 1.997 5.392 1.00 96.38 97 ARG A CA 1
ATOM 768 C C . ARG A 1 97 ? -6.408 1.022 6.552 1.00 96.38 97 ARG A C 1
ATOM 770 O O . ARG A 1 97 ? -7.332 1.212 7.338 1.00 96.38 97 ARG A O 1
ATOM 777 N N . VAL A 1 98 ? -5.575 -0.016 6.659 1.00 94.00 98 VAL A N 1
ATOM 778 C CA . VAL A 1 98 ? -5.644 -0.975 7.777 1.00 94.00 98 VAL A CA 1
ATOM 779 C C . VAL A 1 98 ? -5.341 -0.294 9.108 1.00 94.00 98 VAL A C 1
ATOM 781 O O . VAL A 1 98 ? -5.941 -0.674 10.105 1.00 94.00 98 VAL A O 1
ATOM 784 N N . ASP A 1 99 ? -4.526 0.758 9.114 1.00 94.44 99 ASP A N 1
ATOM 785 C CA . ASP A 1 99 ? -4.234 1.564 10.306 1.00 94.44 99 ASP A CA 1
ATOM 786 C C . ASP A 1 99 ? -5.248 2.708 10.523 1.00 94.44 99 ASP A C 1
ATOM 788 O O . ASP A 1 99 ? -5.042 3.564 11.381 1.00 94.44 99 ASP A O 1
ATOM 792 N N . LEU A 1 100 ? -6.332 2.750 9.733 1.00 95.44 100 LEU A N 1
ATOM 793 C CA . LEU A 1 100 ? -7.347 3.813 9.719 1.00 95.44 100 LEU A CA 1
ATOM 794 C C . LEU A 1 100 ? -6.779 5.223 9.477 1.00 95.44 100 LEU A C 1
ATOM 796 O O . LEU A 1 100 ? -7.368 6.216 9.903 1.00 95.44 100 LEU A O 1
ATOM 800 N N . ARG A 1 101 ? -5.643 5.326 8.781 1.00 95.81 101 ARG A N 1
ATOM 801 C CA . ARG A 1 101 ? -4.999 6.606 8.469 1.00 95.81 101 ARG A CA 1
ATOM 802 C C . ARG A 1 101 ? -5.517 7.182 7.158 1.00 95.81 101 ARG A C 1
ATOM 804 O O . ARG A 1 101 ? -5.669 6.469 6.171 1.00 95.81 101 ARG A O 1
ATOM 811 N N . GLU A 1 102 ? -5.728 8.495 7.136 1.00 95.62 102 GLU A N 1
ATOM 812 C CA . GLU A 1 102 ? -6.141 9.233 5.932 1.00 95.62 102 GLU A CA 1
ATOM 813 C C . GLU A 1 102 ? -4.967 9.622 5.023 1.00 95.62 102 GLU A C 1
ATOM 815 O O . GLU A 1 102 ? -5.174 10.095 3.906 1.00 95.62 102 GLU A O 1
ATOM 820 N N . GLU A 1 103 ? -3.732 9.394 5.464 1.00 97.00 103 GLU A N 1
ATOM 821 C CA . GLU A 1 103 ? -2.524 9.718 4.712 1.00 97.00 103 GLU A CA 1
ATOM 822 C C . GLU A 1 103 ? -1.560 8.528 4.687 1.00 97.00 103 GLU A C 1
ATOM 824 O O . GLU A 1 103 ? -1.292 7.883 5.709 1.00 97.00 103 GLU A O 1
ATOM 829 N N . VAL A 1 104 ? -1.038 8.236 3.494 1.00 97.69 104 VAL A N 1
ATOM 830 C CA . VAL A 1 104 ? 0.007 7.231 3.282 1.00 97.69 104 VAL A CA 1
ATOM 831 C C . VAL A 1 104 ? 1.349 7.861 3.609 1.00 97.69 104 VAL A C 1
ATOM 833 O O . VAL A 1 104 ? 1.747 8.847 2.989 1.00 97.69 104 VAL A O 1
ATOM 836 N N . THR A 1 105 ? 2.066 7.269 4.553 1.00 96.50 105 THR A N 1
ATOM 837 C CA . THR A 1 105 ? 3.369 7.755 5.010 1.00 96.50 105 THR A CA 1
ATOM 838 C C . THR A 1 105 ? 4.509 7.156 4.193 1.00 96.50 105 THR A C 1
ATOM 840 O O . THR A 1 105 ? 4.348 6.152 3.497 1.00 96.50 105 THR A O 1
ATOM 843 N N . GLU A 1 106 ? 5.699 7.743 4.310 1.00 96.06 106 GLU A N 1
ATOM 844 C CA . GLU A 1 106 ? 6.918 7.179 3.722 1.00 96.06 106 GLU A CA 1
ATOM 845 C C . GLU A 1 106 ? 7.179 5.742 4.204 1.00 96.06 106 GLU A C 1
ATOM 847 O O . GLU A 1 106 ? 7.577 4.880 3.421 1.00 96.06 106 GLU A O 1
ATOM 852 N N . GLN A 1 107 ? 6.896 5.461 5.480 1.00 93.81 107 GLN A N 1
ATOM 853 C CA . GLN A 1 107 ? 7.083 4.132 6.054 1.00 93.81 107 GLN A CA 1
ATOM 854 C C . GLN A 1 107 ? 6.193 3.087 5.371 1.00 93.81 107 GLN A C 1
ATOM 856 O O . GLN A 1 107 ? 6.656 1.980 5.115 1.00 93.81 107 GLN A O 1
ATOM 861 N N . ASP A 1 108 ? 4.959 3.439 5.004 1.00 95.38 108 ASP A N 1
ATOM 862 C CA . ASP A 1 108 ? 4.069 2.526 4.274 1.00 95.38 108 ASP A CA 1
ATOM 863 C C . ASP A 1 108 ? 4.615 2.191 2.890 1.00 95.38 108 ASP A C 1
ATOM 865 O O . ASP A 1 108 ? 4.555 1.042 2.454 1.00 95.38 108 ASP A O 1
ATOM 869 N N . ALA A 1 109 ? 5.171 3.191 2.203 1.00 95.62 109 ALA A N 1
ATOM 870 C CA . ALA A 1 109 ? 5.802 2.987 0.908 1.00 95.62 109 ALA A CA 1
ATOM 871 C C . ALA A 1 109 ? 7.028 2.070 1.024 1.00 95.62 109 ALA A C 1
ATOM 873 O O . ALA A 1 109 ? 7.182 1.159 0.211 1.00 95.62 109 ALA A O 1
ATOM 874 N N . ASN A 1 110 ? 7.862 2.260 2.050 1.00 94.31 110 ASN A N 1
ATOM 875 C CA . ASN A 1 110 ? 9.014 1.396 2.317 1.00 94.31 110 ASN A CA 1
ATOM 876 C C . ASN A 1 110 ? 8.589 -0.047 2.635 1.00 94.31 110 ASN A C 1
ATOM 878 O O . ASN A 1 110 ? 9.154 -0.985 2.076 1.00 94.31 110 ASN A O 1
ATOM 882 N N . ASP A 1 111 ? 7.554 -0.227 3.460 1.00 93.50 111 ASP A N 1
ATOM 883 C CA . ASP A 1 111 ? 7.003 -1.542 3.802 1.00 93.50 111 ASP A CA 1
ATOM 884 C C . ASP A 1 111 ? 6.502 -2.276 2.548 1.00 93.50 111 ASP A C 1
ATOM 886 O O . ASP A 1 111 ? 6.769 -3.461 2.361 1.00 93.50 111 ASP A O 1
ATOM 890 N N . VAL A 1 112 ? 5.810 -1.569 1.651 1.00 93.88 112 VAL A N 1
ATOM 891 C CA . VAL A 1 112 ? 5.321 -2.138 0.385 1.00 93.88 112 VAL A CA 1
ATOM 892 C C . VAL A 1 112 ? 6.459 -2.488 -0.567 1.00 93.88 112 VAL A C 1
ATOM 894 O O . VAL A 1 112 ? 6.394 -3.520 -1.232 1.00 93.88 112 VAL A O 1
ATOM 897 N N . VAL A 1 113 ? 7.504 -1.663 -0.632 1.00 91.50 113 VAL A N 1
ATOM 898 C CA . VAL A 1 113 ? 8.706 -1.963 -1.423 1.00 91.50 113 VAL A CA 1
ATOM 899 C C . VAL A 1 113 ? 9.393 -3.227 -0.907 1.00 91.50 113 VAL A C 1
ATOM 901 O O . VAL A 1 113 ? 9.805 -4.061 -1.712 1.00 91.50 113 VAL A O 1
ATOM 904 N N . GLU A 1 114 ? 9.480 -3.406 0.412 1.00 90.31 114 GLU A N 1
ATOM 905 C CA . GLU A 1 114 ? 10.030 -4.621 1.018 1.00 90.31 114 GLU A CA 1
ATOM 906 C C . GLU A 1 114 ? 9.183 -5.852 0.665 1.00 90.31 114 GLU A C 1
ATOM 908 O O . GLU A 1 114 ? 9.726 -6.832 0.162 1.00 90.31 114 GLU A O 1
ATOM 913 N N . ILE A 1 115 ? 7.854 -5.769 0.802 1.00 90.00 115 ILE A N 1
ATOM 914 C CA . ILE A 1 115 ? 6.933 -6.848 0.395 1.00 90.00 115 ILE A CA 1
ATOM 915 C C . ILE A 1 115 ? 7.107 -7.190 -1.088 1.00 90.00 115 ILE A C 1
ATOM 917 O O . ILE A 1 115 ? 7.158 -8.365 -1.456 1.00 90.00 115 ILE A O 1
ATOM 921 N N . MET A 1 116 ? 7.191 -6.174 -1.950 1.00 86.44 116 MET A N 1
ATOM 922 C CA . MET A 1 116 ? 7.355 -6.383 -3.385 1.00 86.44 116 MET A CA 1
ATOM 923 C C . MET A 1 116 ? 8.685 -7.077 -3.679 1.00 86.44 116 MET A C 1
ATOM 925 O O . MET A 1 116 ? 8.699 -8.054 -4.424 1.00 86.44 116 MET A O 1
ATOM 929 N N . ASN A 1 117 ? 9.779 -6.634 -3.058 1.00 83.19 117 ASN A N 1
ATOM 930 C CA . ASN A 1 117 ? 11.085 -7.268 -3.209 1.00 83.19 117 ASN A CA 1
ATOM 931 C C . ASN A 1 117 ? 11.064 -8.732 -2.779 1.00 83.19 117 ASN A C 1
ATOM 933 O O . ASN A 1 117 ? 11.520 -9.567 -3.549 1.00 83.19 117 ASN A O 1
ATOM 937 N N . GLU A 1 118 ? 10.484 -9.057 -1.623 1.00 81.56 118 GLU A N 1
ATOM 938 C CA . GLU A 1 118 ? 10.353 -10.442 -1.148 1.00 81.56 118 GLU A CA 1
ATOM 939 C C . GLU A 1 118 ? 9.510 -11.298 -2.111 1.00 81.56 118 GLU A C 1
ATOM 941 O O . GLU A 1 118 ? 9.893 -12.410 -2.467 1.00 81.56 118 GLU A O 1
ATOM 946 N N . SER A 1 119 ? 8.399 -10.759 -2.628 1.00 78.88 119 SER A N 1
ATOM 947 C CA . SER A 1 119 ? 7.550 -11.477 -3.596 1.00 78.88 119 SER A CA 1
ATOM 948 C C . SER A 1 119 ? 8.243 -11.751 -4.937 1.00 78.88 119 SER A C 1
ATOM 950 O O . SER A 1 119 ? 7.900 -12.693 -5.653 1.00 78.88 119 SER A O 1
ATOM 952 N N . LEU A 1 120 ? 9.207 -10.901 -5.293 1.00 71.50 120 LEU A N 1
ATOM 953 C CA . LEU A 1 120 ? 10.015 -11.019 -6.496 1.00 71.50 120 LEU A CA 1
ATOM 954 C C . LEU A 1 120 ? 11.273 -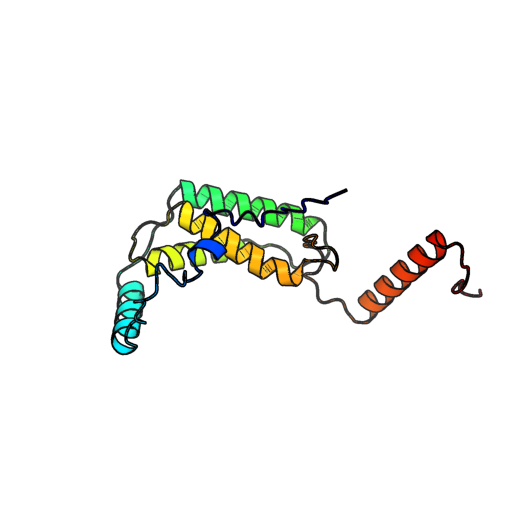11.871 -6.248 1.00 71.50 120 LEU A C 1
ATOM 956 O O . LEU A 1 12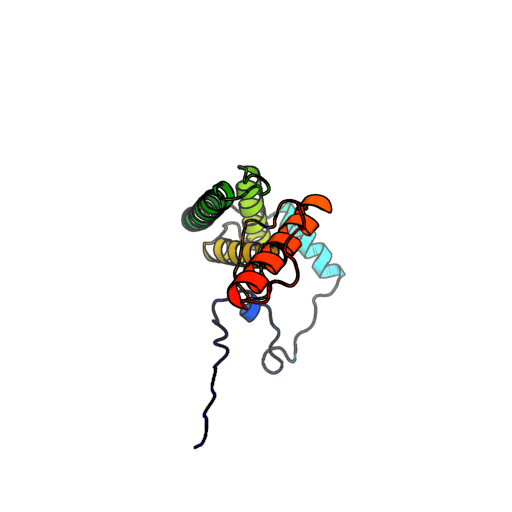0 ? 11.739 -12.529 -7.176 1.00 71.50 120 LEU A O 1
ATOM 960 N N . TYR A 1 121 ? 11.780 -11.913 -5.013 1.00 61.25 121 TYR A N 1
ATOM 961 C CA . TYR A 1 121 ? 12.955 -12.682 -4.594 1.00 61.25 121 TYR A CA 1
ATOM 962 C C . TYR A 1 121 ? 12.804 -14.165 -4.962 1.00 61.25 121 TYR A C 1
ATOM 964 O O . TYR A 1 121 ? 13.658 -14.717 -5.649 1.00 61.25 121 TYR A O 1
ATOM 972 N N . ASP A 1 122 ? 11.651 -14.767 -4.661 1.00 52.94 122 ASP A N 1
ATOM 973 C CA . ASP A 1 122 ? 11.351 -16.177 -4.971 1.00 52.94 122 ASP A CA 1
ATOM 974 C C . ASP A 1 122 ? 11.412 -16.506 -6.481 1.00 52.94 122 ASP A C 1
ATOM 976 O O . ASP A 1 122 ? 11.692 -17.630 -6.891 1.00 52.94 122 ASP A O 1
ATOM 980 N N . LYS A 1 123 ? 11.210 -15.504 -7.348 1.00 51.69 123 LYS A N 1
ATOM 981 C CA . LYS A 1 123 ? 11.313 -15.667 -8.809 1.00 51.69 123 LYS A CA 1
ATOM 982 C C . LYS A 1 123 ? 12.696 -15.381 -9.373 1.00 51.69 123 LYS A C 1
ATOM 984 O O . LYS A 1 123 ? 13.002 -15.842 -10.473 1.00 51.69 123 LYS A O 1
ATOM 989 N N . TYR A 1 124 ? 13.501 -14.591 -8.679 1.00 53.59 124 TYR A N 1
ATOM 990 C CA . TYR A 1 124 ? 14.711 -14.003 -9.243 1.00 53.59 124 TYR A CA 1
ATOM 991 C C . TYR A 1 124 ? 15.991 -14.494 -8.593 1.00 53.59 124 TYR A C 1
ATOM 993 O O . TYR A 1 124 ? 17.059 -14.224 -9.116 1.00 53.59 124 TYR A O 1
ATOM 1001 N N . VAL A 1 125 ? 15.921 -15.250 -7.507 1.00 48.19 125 VAL A N 1
ATOM 1002 C CA . VAL A 1 125 ? 17.129 -15.722 -6.836 1.00 48.19 125 VAL A CA 1
ATOM 1003 C C . VAL A 1 125 ? 17.690 -16.937 -7.557 1.00 48.19 125 VAL A C 1
ATOM 1005 O O . VAL A 1 125 ? 17.000 -17.939 -7.771 1.00 48.19 125 VAL A O 1
ATOM 1008 N N . ASP A 1 126 ? 18.935 -16.820 -8.008 1.00 50.72 126 ASP A N 1
ATOM 1009 C CA . ASP A 1 126 ? 19.737 -17.964 -8.426 1.00 50.72 126 ASP A CA 1
ATOM 1010 C C . ASP A 1 126 ? 20.110 -18.841 -7.212 1.00 50.72 126 ASP A C 1
ATOM 1012 O O . ASP A 1 126 ? 19.884 -18.479 -6.060 1.00 50.72 126 ASP A O 1
ATOM 1016 N N . GLU A 1 127 ? 20.695 -20.018 -7.438 1.00 48.09 127 GLU A N 1
ATOM 1017 C CA . GLU A 1 127 ? 21.139 -20.926 -6.360 1.00 48.09 127 GLU A CA 1
ATOM 1018 C C . GLU A 1 127 ? 22.233 -20.315 -5.447 1.00 48.09 127 GLU A C 1
ATOM 1020 O O . GLU A 1 127 ? 22.703 -20.963 -4.511 1.00 48.09 127 GLU A O 1
ATOM 1025 N N . HIS A 1 128 ? 22.639 -19.065 -5.695 1.00 40.19 128 HIS A N 1
ATOM 1026 C CA . HIS A 1 128 ? 23.702 -18.343 -5.006 1.00 40.19 128 HIS A CA 1
ATOM 1027 C C . HIS A 1 128 ? 23.214 -17.079 -4.271 1.00 40.19 128 HIS A C 1
ATOM 1029 O O . HIS A 1 128 ? 24.031 -16.376 -3.675 1.00 40.19 128 HIS A O 1
ATOM 1035 N N . GLY A 1 129 ? 21.903 -16.805 -4.237 1.00 43.06 129 GLY A N 1
ATOM 1036 C CA . GLY A 1 129 ? 21.335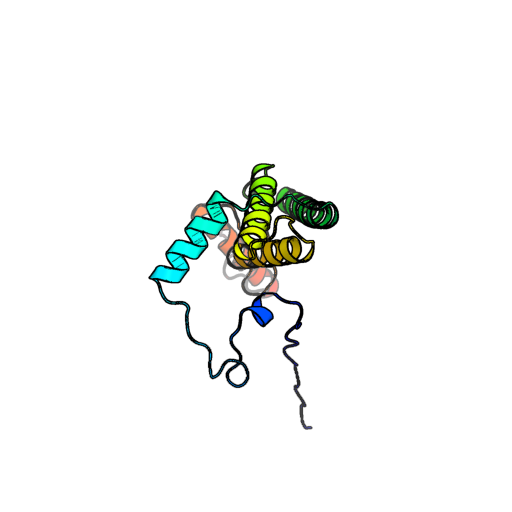 -15.678 -3.486 1.00 43.06 129 GLY A CA 1
ATOM 1037 C C . GLY A 1 129 ? 21.329 -14.340 -4.237 1.00 43.06 129 GLY A C 1
ATOM 1038 O O . GLY A 1 129 ? 20.948 -13.322 -3.649 1.00 43.06 129 GLY A O 1
ATOM 1039 N N . CYS A 1 130 ? 21.728 -14.319 -5.514 1.00 45.38 130 CYS A N 1
ATOM 1040 C CA . CYS A 1 130 ? 21.719 -13.129 -6.361 1.00 45.38 130 CYS A CA 1
ATOM 1041 C C . CYS A 1 130 ? 20.363 -12.968 -7.063 1.00 45.38 130 CYS A C 1
ATOM 1043 O O . CYS A 1 130 ? 19.843 -13.895 -7.678 1.00 45.38 130 CYS A O 1
ATOM 1045 N N . VAL A 1 131 ? 19.785 -11.766 -6.960 1.00 49.66 131 VAL A N 1
ATOM 1046 C CA . VAL A 1 131 ? 18.466 -11.424 -7.514 1.00 49.66 131 VAL A CA 1
ATOM 1047 C C . VAL A 1 131 ? 18.596 -11.062 -8.999 1.00 49.66 131 VAL A C 1
ATOM 1049 O O . VAL A 1 131 ? 18.803 -9.904 -9.359 1.00 49.66 131 VAL A O 1
ATOM 1052 N N . ASP A 1 132 ? 18.447 -12.053 -9.869 1.00 50.81 132 ASP A N 1
ATOM 1053 C CA . ASP A 1 132 ? 18.384 -11.922 -11.322 1.00 50.81 132 ASP A CA 1
ATOM 1054 C C . ASP A 1 132 ? 16.943 -11.704 -11.801 1.00 50.81 132 ASP A C 1
ATOM 1056 O O . ASP A 1 132 ? 16.194 -12.649 -12.065 1.00 50.81 132 ASP A O 1
ATOM 1060 N N . TYR A 1 133 ? 16.573 -10.440 -12.039 1.00 52.34 133 TYR A N 1
ATOM 1061 C CA . TYR A 1 133 ? 15.281 -10.025 -12.623 1.00 52.34 133 TYR A CA 1
ATOM 1062 C C . TYR A 1 133 ? 14.972 -10.636 -14.016 1.00 52.34 133 TYR A C 1
ATOM 1064 O O . TYR A 1 133 ? 13.869 -10.486 -14.550 1.00 52.34 133 TYR A O 1
ATOM 1072 N N . ALA A 1 134 ? 15.926 -11.373 -14.593 1.00 50.72 134 ALA A N 1
ATOM 1073 C CA . ALA A 1 134 ? 15.857 -12.029 -15.894 1.00 50.72 134 ALA A CA 1
ATOM 1074 C C . ALA A 1 134 ? 15.073 -13.355 -15.931 1.00 50.72 134 ALA A C 1
ATOM 1076 O O . ALA A 1 134 ? 14.794 -13.869 -17.015 1.00 50.72 134 ALA A O 1
ATOM 1077 N N . ARG A 1 135 ? 14.696 -13.927 -14.779 1.00 52.41 135 ARG A N 1
ATOM 1078 C CA . ARG A 1 135 ? 13.974 -15.217 -14.698 1.00 52.41 135 ARG A CA 1
ATOM 1079 C C . ARG A 1 135 ? 12.450 -15.137 -14.919 1.00 52.41 135 ARG A C 1
ATOM 1081 O O . ARG A 1 135 ? 11.792 -16.171 -14.924 1.00 52.41 135 ARG A O 1
ATOM 1088 N N . SER A 1 136 ? 11.861 -13.951 -15.122 1.00 49.44 136 SER A N 1
ATOM 1089 C CA . SER A 1 136 ? 10.387 -13.779 -15.133 1.00 49.44 136 SER A CA 1
ATOM 1090 C C . SER A 1 136 ? 9.651 -14.300 -16.369 1.00 49.44 136 SER A C 1
ATOM 1092 O O . SER A 1 136 ? 8.419 -14.336 -16.365 1.00 49.44 136 SER A O 1
ATOM 1094 N N . GLY A 1 137 ? 10.358 -14.697 -17.424 1.00 50.12 137 GLY A N 1
ATOM 1095 C CA . GLY A 1 137 ? 9.749 -15.378 -18.561 1.00 50.12 137 GLY A CA 1
ATOM 1096 C C . GLY A 1 137 ? 9.778 -16.881 -18.328 1.00 50.12 137 GLY A C 1
ATOM 1097 O O . GLY A 1 137 ? 10.866 -17.447 -18.260 1.00 50.12 137 GLY A O 1
ATOM 1098 N N . GLY A 1 138 ? 8.615 -17.535 -18.234 1.00 49.50 138 GLY A N 1
ATOM 1099 C CA . GLY A 1 138 ? 8.544 -18.998 -18.245 1.00 49.50 138 GLY A CA 1
ATOM 1100 C C . GLY A 1 138 ? 9.361 -19.532 -19.421 1.00 49.50 138 GLY A C 1
ATOM 1101 O O . GLY A 1 138 ? 9.026 -19.288 -20.583 1.00 49.50 138 GLY A O 1
ATOM 1102 N N . MET A 1 139 ? 10.488 -20.183 -19.134 1.00 54.47 139 MET A N 1
ATOM 1103 C CA . MET A 1 139 ? 11.335 -20.729 -20.182 1.00 54.47 139 MET A CA 1
ATOM 1104 C C . MET A 1 139 ? 10.593 -21.928 -20.774 1.00 54.47 139 MET A C 1
ATOM 1106 O O . MET A 1 139 ? 10.211 -22.846 -20.059 1.00 54.47 139 MET A O 1
ATOM 1110 N N . SER A 1 140 ? 10.367 -21.931 -22.090 1.00 58.47 140 SER A N 1
ATOM 1111 C CA . SER A 1 140 ? 9.990 -23.169 -22.782 1.00 58.47 140 SER A CA 1
ATOM 1112 C C . SER A 1 140 ? 11.034 -24.243 -22.459 1.00 58.47 140 SER A C 1
ATOM 1114 O O . SER A 1 140 ? 12.225 -23.917 -22.414 1.00 58.47 140 SER A O 1
ATOM 1116 N N . GLN A 1 141 ? 10.621 -25.506 -22.289 1.00 65.75 141 GLN A N 1
ATOM 1117 C CA . GLN A 1 141 ? 11.520 -26.631 -21.972 1.00 65.75 141 GLN A CA 1
ATOM 1118 C C . GLN A 1 141 ? 12.768 -26.661 -22.879 1.00 65.75 141 GLN A C 1
ATOM 1120 O O . GLN A 1 141 ? 13.867 -26.998 -22.446 1.00 65.75 141 GLN A O 1
ATOM 1125 N N . GLN A 1 142 ? 12.635 -26.216 -24.135 1.00 67.94 142 GLN A N 1
ATOM 1126 C CA . GLN A 1 142 ? 13.755 -26.080 -25.071 1.00 67.94 142 GLN A CA 1
ATOM 1127 C C . GLN A 1 142 ? 14.798 -25.020 -24.673 1.00 67.94 142 GLN A C 1
ATOM 1129 O O . GLN A 1 142 ? 15.991 -25.233 -24.890 1.00 67.94 142 GLN A O 1
ATOM 1134 N N . LYS A 1 143 ? 14.384 -23.863 -24.136 1.00 65.75 143 LYS A N 1
ATOM 1135 C CA . LYS A 1 143 ? 15.308 -22.811 -23.670 1.00 65.75 143 LYS A CA 1
ATOM 1136 C C . LYS A 1 143 ? 16.023 -23.248 -22.388 1.00 65.75 143 LYS A C 1
ATOM 1138 O O . LYS A 1 143 ? 17.211 -22.971 -22.247 1.00 65.75 143 LYS A O 1
ATOM 1143 N N . GLU A 1 144 ? 15.332 -23.969 -21.510 1.00 71.38 144 GLU A N 1
ATOM 1144 C CA . GLU A 1 144 ? 15.901 -24.510 -20.272 1.00 71.38 144 GLU A CA 1
ATOM 1145 C C . GLU A 1 144 ? 16.964 -25.582 -20.562 1.00 71.38 144 GLU A C 1
ATOM 1147 O O . GLU A 1 144 ? 18.098 -25.472 -20.094 1.00 71.38 144 GLU A O 1
ATOM 1152 N N . ALA A 1 145 ? 16.663 -26.525 -21.464 1.00 76.06 145 ALA A N 1
ATOM 1153 C CA . ALA A 1 145 ? 17.623 -27.525 -21.930 1.00 76.06 145 ALA A CA 1
ATOM 1154 C C . ALA A 1 145 ? 18.863 -26.890 -22.587 1.00 76.06 145 ALA A C 1
ATOM 1156 O O . ALA A 1 145 ? 19.991 -27.285 -22.302 1.00 76.06 145 ALA A O 1
ATOM 1157 N N . LYS A 1 146 ? 18.687 -25.860 -23.430 1.00 75.88 146 LYS A N 1
ATOM 1158 C CA . LYS A 1 146 ? 19.819 -25.143 -24.049 1.00 75.88 146 LYS A CA 1
ATOM 1159 C C . LYS A 1 146 ? 20.693 -24.429 -23.019 1.00 75.88 146 LYS A C 1
ATOM 1161 O O . LYS A 1 146 ? 21.915 -24.448 -23.154 1.00 75.88 146 LYS A O 1
ATOM 1166 N N . ARG A 1 147 ? 20.088 -23.822 -21.994 1.00 75.75 147 ARG A N 1
ATOM 1167 C CA . ARG A 1 147 ? 20.824 -23.165 -20.906 1.00 75.75 147 ARG A CA 1
ATOM 1168 C C . ARG A 1 147 ? 21.635 -24.183 -20.107 1.00 75.75 147 ARG A C 1
ATOM 1170 O O . ARG A 1 147 ? 22.824 -23.951 -19.902 1.00 75.75 147 ARG A O 1
ATOM 1177 N N . LEU A 1 148 ? 21.027 -25.312 -19.738 1.00 82.44 148 LEU A N 1
ATOM 1178 C CA . LEU A 1 148 ? 21.716 -26.412 -19.059 1.00 82.44 148 LEU A CA 1
ATOM 1179 C C . LEU A 1 148 ? 22.920 -26.889 -19.882 1.00 82.44 148 LEU A C 1
ATOM 1181 O O . LEU A 1 148 ? 24.037 -26.903 -19.378 1.00 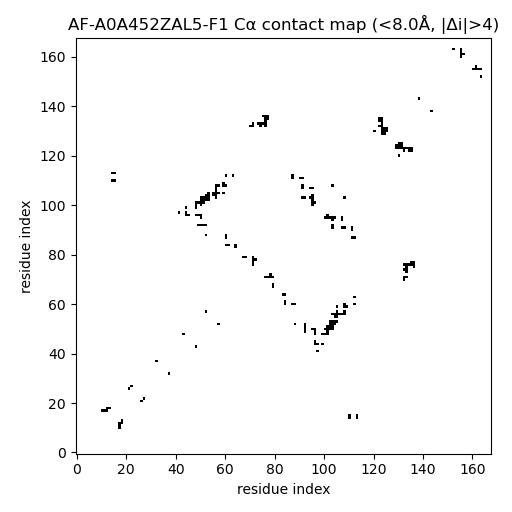82.44 148 LEU A O 1
ATOM 1185 N N . MET A 1 149 ? 22.720 -27.176 -21.171 1.00 81.50 149 MET A N 1
ATOM 1186 C CA . MET A 1 149 ? 23.802 -27.616 -22.059 1.00 81.50 149 MET A CA 1
ATOM 1187 C C . MET A 1 149 ? 24.918 -26.572 -22.179 1.00 81.50 149 MET A C 1
ATOM 1189 O O . MET A 1 149 ? 26.094 -26.924 -22.163 1.00 81.50 149 MET A O 1
ATOM 1193 N N . SER A 1 150 ? 24.578 -25.281 -22.242 1.00 81.19 150 SER A N 1
ATOM 1194 C CA . SER A 1 150 ? 25.584 -24.212 -22.277 1.00 81.19 150 SER A CA 1
ATOM 1195 C C . SER A 1 150 ? 26.381 -24.099 -20.971 1.00 81.19 150 SER A C 1
ATOM 1197 O O . SER A 1 150 ? 27.586 -23.860 -21.006 1.00 81.19 150 SER A O 1
ATOM 1199 N N . ALA A 1 151 ? 25.731 -24.315 -19.822 1.00 82.44 151 ALA A N 1
ATOM 1200 C CA . ALA A 1 151 ? 26.384 -24.303 -18.518 1.00 82.44 151 ALA A CA 1
ATOM 1201 C C . ALA A 1 151 ? 27.312 -25.514 -18.347 1.00 82.44 151 ALA A C 1
ATOM 1203 O O . ALA A 1 151 ? 28.438 -25.358 -17.876 1.00 82.44 151 ALA A O 1
ATOM 1204 N N . LEU A 1 152 ? 26.868 -26.694 -18.793 1.00 83.62 152 LEU A N 1
ATOM 1205 C CA . LEU A 1 152 ? 27.671 -27.915 -18.789 1.00 83.62 152 LEU A CA 1
ATOM 1206 C C . LEU A 1 152 ? 28.899 -27.780 -19.695 1.00 83.62 152 LEU A C 1
ATOM 1208 O O . LEU A 1 152 ? 30.000 -28.079 -19.245 1.00 83.62 152 LEU A O 1
ATOM 1212 N N . ASN A 1 153 ? 28.748 -27.246 -20.913 1.00 80.00 153 ASN A N 1
ATOM 1213 C CA . ASN A 1 153 ? 29.889 -26.983 -21.798 1.00 80.00 153 ASN A CA 1
ATOM 1214 C C . ASN A 1 153 ? 30.897 -26.022 -21.160 1.00 80.00 153 ASN A C 1
ATOM 1216 O O . ASN A 1 153 ? 32.091 -26.307 -21.154 1.00 80.00 153 ASN A O 1
ATOM 1220 N N . LYS A 1 154 ? 30.425 -24.937 -20.538 1.00 80.75 154 LYS A N 1
ATOM 1221 C CA . LYS A 1 154 ? 31.295 -23.980 -19.843 1.00 80.75 154 LYS A CA 1
ATOM 1222 C C . LYS A 1 154 ? 32.053 -24.621 -18.673 1.00 80.75 154 LYS A C 1
ATOM 1224 O O . LYS A 1 154 ? 33.226 -24.327 -18.464 1.00 80.75 154 LYS A O 1
ATOM 1229 N N . GLN A 1 155 ? 31.410 -25.502 -17.902 1.00 78.31 155 GLN A N 1
ATOM 1230 C CA . GLN A 1 155 ? 32.094 -26.254 -16.842 1.00 78.31 155 GLN A CA 1
ATOM 1231 C C . GLN A 1 155 ? 33.081 -27.288 -17.402 1.00 78.31 155 GLN A C 1
ATOM 1233 O O . GLN A 1 155 ? 34.149 -27.473 -16.823 1.00 78.31 155 GLN A O 1
ATOM 1238 N N . SER A 1 156 ? 32.757 -27.920 -18.532 1.00 73.56 156 SER A N 1
ATOM 1239 C CA . SER A 1 156 ? 33.631 -28.859 -19.247 1.00 73.56 156 SER A CA 1
ATOM 1240 C C . SER A 1 156 ? 34.927 -28.181 -19.706 1.00 73.56 156 SER A C 1
ATOM 1242 O O . SER A 1 156 ? 36.013 -28.713 -19.474 1.00 73.56 156 SER A O 1
ATOM 1244 N N . GLU A 1 157 ? 34.810 -26.976 -20.278 1.00 76.00 157 GLU A N 1
ATOM 1245 C CA . GLU A 1 157 ? 35.931 -26.128 -20.705 1.00 76.00 157 GLU A CA 1
ATOM 1246 C C . GLU A 1 157 ? 36.824 -25.730 -19.520 1.00 76.00 157 GLU A C 1
ATOM 1248 O O . GLU A 1 157 ? 38.048 -25.833 -19.599 1.00 76.00 157 GLU A O 1
ATOM 1253 N N . LEU A 1 158 ? 36.222 -25.340 -18.389 1.00 75.62 158 LEU A N 1
ATOM 1254 C CA . LEU A 1 158 ? 36.961 -24.990 -17.168 1.00 75.62 158 LEU A CA 1
ATOM 1255 C C . LEU A 1 158 ? 37.692 -26.188 -16.549 1.00 75.62 158 LEU A C 1
ATOM 1257 O O . LEU A 1 158 ? 38.740 -26.014 -15.931 1.00 75.62 158 LEU A O 1
ATOM 1261 N N . GLN A 1 159 ? 37.146 -27.396 -16.696 1.00 74.94 159 GLN A N 1
ATOM 1262 C CA . GLN A 1 159 ? 37.733 -28.619 -16.147 1.00 74.94 159 GLN A CA 1
ATOM 1263 C C . GLN A 1 159 ? 38.687 -29.334 -17.118 1.00 74.94 159 GLN A C 1
ATOM 1265 O O . GLN A 1 159 ? 39.243 -30.360 -16.730 1.00 74.94 159 GLN A O 1
ATOM 1270 N N . GLN A 1 160 ? 38.880 -28.824 -18.347 1.00 66.12 160 GLN A N 1
ATOM 1271 C CA . GLN A 1 160 ? 39.659 -29.464 -19.425 1.00 66.12 160 GLN A CA 1
ATOM 1272 C C . GLN A 1 160 ? 39.325 -30.953 -19.616 1.00 66.12 160 GLN A C 1
ATOM 1274 O O . GLN A 1 160 ? 40.185 -31.784 -19.909 1.00 66.12 160 GLN A O 1
ATOM 1279 N N . LYS A 1 161 ? 38.059 -31.314 -19.401 1.00 64.00 161 LYS A N 1
ATOM 1280 C CA . LYS A 1 161 ? 37.558 -32.665 -19.640 1.00 64.00 161 LYS A CA 1
ATOM 1281 C C . LYS A 1 161 ? 36.690 -32.590 -20.882 1.00 64.00 161 LYS A C 1
ATOM 1283 O O . LYS A 1 161 ? 35.543 -32.170 -20.797 1.00 64.00 161 LYS A O 1
ATOM 1288 N N . ASP A 1 162 ? 37.232 -32.993 -22.026 1.00 59.31 162 ASP A N 1
ATOM 1289 C CA . ASP A 1 162 ? 36.524 -33.043 -23.314 1.00 59.31 162 ASP A CA 1
ATOM 1290 C C . ASP A 1 162 ? 35.523 -34.213 -23.365 1.00 59.31 162 ASP A C 1
ATOM 1292 O O . ASP A 1 162 ? 35.589 -35.074 -24.237 1.00 59.31 162 ASP A O 1
ATOM 1296 N N . GLN A 1 163 ? 34.605 -34.314 -22.400 1.00 56.31 163 GLN A N 1
ATOM 1297 C CA . GLN A 1 163 ? 33.652 -35.433 -22.349 1.00 56.31 163 GLN A CA 1
ATOM 1298 C C . GLN A 1 163 ? 32.378 -35.199 -23.175 1.00 56.31 163 GLN A C 1
ATOM 1300 O O . GLN A 1 163 ? 31.600 -36.133 -23.349 1.00 56.31 163 GLN A O 1
ATOM 1305 N N . PHE A 1 164 ? 32.175 -33.996 -23.728 1.00 53.09 164 PHE A N 1
ATOM 1306 C CA . PHE A 1 164 ? 30.954 -33.645 -24.470 1.00 53.09 164 PHE A CA 1
ATOM 1307 C C . PHE A 1 164 ? 31.207 -32.843 -25.756 1.00 53.09 164 PHE A C 1
ATOM 1309 O O . PHE A 1 164 ? 30.358 -32.054 -26.180 1.00 53.09 164 PHE A O 1
ATOM 1316 N N . SER A 1 165 ? 32.354 -33.035 -26.416 1.00 49.06 165 SER A N 1
ATOM 1317 C CA . SER A 1 165 ? 32.547 -32.483 -27.758 1.00 49.06 165 SER A CA 1
ATOM 1318 C C . SER A 1 165 ? 31.604 -33.190 -28.738 1.00 49.06 165 SER A C 1
ATOM 1320 O O . SER A 1 165 ? 31.597 -34.410 -28.896 1.00 49.06 165 SER A O 1
ATOM 1322 N N . ARG A 1 166 ? 30.728 -32.406 -29.369 1.00 50.88 166 ARG A N 1
ATOM 1323 C CA . ARG A 1 166 ? 29.821 -32.888 -30.409 1.00 50.88 166 ARG A CA 1
ATOM 1324 C C . ARG A 1 166 ? 30.670 -33.370 -31.586 1.00 50.88 166 ARG A C 1
ATOM 1326 O O . ARG A 1 166 ? 31.294 -32.550 -32.254 1.00 50.88 166 ARG A O 1
ATOM 1333 N N . ALA A 1 167 ? 30.680 -34.681 -31.823 1.00 47.19 167 ALA A N 1
ATOM 1334 C CA . ALA A 1 167 ? 31.204 -35.248 -33.057 1.00 47.19 167 ALA A CA 1
ATOM 1335 C C . ALA A 1 167 ? 30.485 -34.589 -34.247 1.00 47.19 167 ALA A C 1
ATOM 1337 O O . ALA A 1 167 ? 29.255 -34.462 -34.242 1.00 47.19 167 ALA A O 1
ATOM 1338 N N . VAL A 1 168 ? 31.290 -34.084 -35.182 1.00 39.12 168 VAL A N 1
ATOM 1339 C CA . VAL A 1 168 ? 30.867 -33.495 -36.461 1.00 39.12 168 VAL A CA 1
ATOM 1340 C C . VAL A 1 168 ? 30.126 -34.531 -37.294 1.00 39.12 168 VAL A C 1
ATOM 1342 O O . VAL A 1 168 ? 30.586 -35.693 -37.312 1.00 39.12 168 VAL A O 1
#

Radius of gyration: 23.17 Å; Cα contacts (8 Å, |Δi|>4): 131; chains: 1; bounding box: 60×49×63 Å

Secondary structure (DSSP, 8-state):
------------TTSHHHHHSPPTTTSTT--PPPHHHHHHHHHHHHHH--PEEPHHHHHHHHHHHHHHHHHHTTSSS----HHHHHHHHHHHHHHHHHTT-SEE-HHHHHHHHHHHHHHHHHHHB-TTS-B-GGGGS---HHHHHHHHHHHHHHHHHHTT--S-----

pLDDT: mean 76.56, std 20.11, range [30.47, 97.69]

Foldseek 3Di:
DDPPPPPPPPPPCLAPVNVPDDDCVPCVVPDDDDPVVVVVLVVCLVPPAQADEDPLLLVLLVVLLVVLQVLLVVAPADHRDCVVSVVLVVQQRVVCSSVVHNYRDNSSSVNSSSVVCVVQQVQQQDPVSDGRNHRRDPDDPVNVVVVVVVVVVVVCVVVVPPPDDDDD

Organism: Aegilops tauschii subsp. strangulata (NCBI:txid200361)

Solvent-accessible surface area (backbone atoms only — not comparable to full-atom values): 9968 Å² total; per-residue (Å²): 136,87,82,84,79,81,76,72,80,76,72,53,77,83,40,58,74,56,69,72,51,84,44,78,82,83,46,68,83,68,72,79,77,55,67,75,55,51,55,50,49,54,53,47,29,71,73,75,37,76,38,42,80,32,70,67,16,50,52,51,51,50,53,51,48,53,52,54,41,63,57,38,76,79,32,88,26,67,82,76,50,72,66,55,53,53,49,53,52,52,49,19,35,49,52,22,16,76,71,65,28,60,53,21,45,48,68,38,31,51,46,43,51,50,52,50,50,57,69,45,39,83,60,15,48,50,106,80,74,48,75,41,68,53,52,62,39,85,66,54,72,70,56,50,52,50,50,52,52,53,51,50,49,54,52,30,63,76,65,74,47,84,82,78,72,78,82,129

Sequence (168 aa):
PQFNGSMGIGIDEKKLASRLRLHPEKDRDFVPLPEPLLRKYISYARSYVTPRVSEPAAVVLRKYYLNLRAHSTCSDGTPITARQLESLVRLAEARARVDLREEVTEQDANDVVEIMNESLYDKYVDEHGCVDYARSGGMSQQKEAKRLMSALNKQSELQQKDQFSRAV

InterPro domains:
  IPR027417 P-loop containing nucleoside triphosphate hydrolase [G3DSA:3.40.50.300] (10-133)
  IPR027417 P-loop containing nucleoside triphosphate hydrolase [SSF52540] (26-126)
  IPR031327 Mini-chromosome maintenance protein [PTHR11630] (29-156)
  IPR041562 MCM, AAA-lid domain [PF17855] (37-120)
  IPR056875 MCM8/REC, winged helix domain [PF25051] (132-166)